Protein AF-A0A1J3F2P3-F1 (afdb_monomer_lite)

Structure (mmCIF, N/CA/C/O backbone):
data_AF-A0A1J3F2P3-F1
#
_entry.id   AF-A0A1J3F2P3-F1
#
loop_
_atom_site.group_PDB
_atom_site.id
_atom_site.type_symbol
_atom_site.label_atom_id
_atom_site.label_alt_id
_atom_site.label_comp_id
_atom_site.label_asym_id
_atom_site.label_entity_id
_atom_site.label_seq_id
_atom_site.pdbx_PDB_ins_code
_atom_site.Cartn_x
_atom_site.Cartn_y
_atom_site.Cartn_z
_atom_site.occupancy
_atom_site.B_iso_or_equiv
_atom_site.auth_seq_id
_atom_site.auth_comp_id
_atom_site.auth_asym_id
_atom_site.auth_atom_id
_atom_site.pdbx_PDB_model_num
ATOM 1 N N . MET A 1 1 ? 66.398 -2.771 -31.549 1.00 43.00 1 MET A N 1
ATOM 2 C CA . MET A 1 1 ? 65.192 -3.387 -30.945 1.00 43.00 1 MET A CA 1
ATOM 3 C C . MET A 1 1 ? 64.153 -2.299 -30.704 1.00 43.00 1 MET A C 1
ATOM 5 O O . MET A 1 1 ? 64.310 -1.521 -29.775 1.00 43.00 1 MET A O 1
ATOM 9 N N . ALA A 1 2 ? 63.151 -2.163 -31.577 1.00 48.09 2 ALA A N 1
ATOM 10 C CA . ALA A 1 2 ? 62.199 -1.054 -31.524 1.00 48.09 2 ALA A CA 1
ATOM 11 C C . ALA A 1 2 ? 60.743 -1.543 -31.413 1.00 48.09 2 ALA A C 1
ATOM 13 O O . ALA A 1 2 ? 60.178 -2.075 -32.359 1.00 48.09 2 ALA A O 1
ATOM 14 N N . ARG A 1 3 ? 60.152 -1.230 -30.249 1.00 48.44 3 ARG A N 1
ATOM 15 C CA . ARG A 1 3 ? 58.766 -0.771 -30.025 1.00 48.44 3 ARG A CA 1
ATOM 16 C C . ARG A 1 3 ? 57.618 -1.789 -30.153 1.00 48.44 3 ARG A C 1
ATOM 18 O O . ARG A 1 3 ? 56.742 -1.637 -30.996 1.00 48.44 3 ARG A O 1
ATOM 25 N N . SER A 1 4 ? 57.456 -2.639 -29.136 1.00 49.91 4 SER A N 1
ATOM 26 C CA . SER A 1 4 ? 56.126 -3.150 -28.744 1.00 49.91 4 SER A CA 1
ATOM 27 C C . SER A 1 4 ? 55.453 -2.187 -27.751 1.00 49.91 4 SER A C 1
ATOM 29 O O . SER A 1 4 ? 55.371 -2.436 -26.556 1.00 49.91 4 SER A O 1
ATOM 31 N N . SER A 1 5 ? 55.047 -1.000 -28.215 1.00 56.53 5 SER A N 1
ATOM 32 C CA . SER A 1 5 ? 54.331 -0.010 -27.371 1.00 56.53 5 SER A CA 1
ATOM 33 C C . SER A 1 5 ? 53.090 0.591 -28.042 1.00 56.53 5 SER A C 1
ATOM 35 O O . SER A 1 5 ? 52.469 1.516 -27.513 1.00 56.53 5 SER A O 1
ATOM 37 N N . SER A 1 6 ? 52.745 0.079 -29.225 1.00 54.44 6 SER A N 1
ATOM 38 C CA . SER A 1 6 ? 51.594 0.509 -30.027 1.00 54.44 6 SER A CA 1
ATOM 39 C C . SER A 1 6 ? 50.293 -0.126 -29.516 1.00 54.44 6 SER A C 1
ATOM 41 O O . SER A 1 6 ? 49.322 0.571 -29.221 1.00 54.44 6 SER A O 1
ATOM 43 N N . TRP A 1 7 ? 50.309 -1.440 -29.273 1.00 51.84 7 TRP A N 1
ATOM 44 C CA . TRP A 1 7 ? 49.128 -2.221 -28.890 1.00 51.84 7 TRP A CA 1
ATOM 45 C C . TRP A 1 7 ? 48.529 -1.823 -27.531 1.00 51.84 7 TRP A C 1
ATOM 47 O O . TRP A 1 7 ? 47.309 -1.735 -27.389 1.00 51.84 7 TRP A O 1
ATOM 57 N N . HIS A 1 8 ? 49.363 -1.491 -26.539 1.00 53.31 8 HIS A N 1
ATOM 58 C CA . HIS A 1 8 ? 48.884 -1.031 -25.228 1.00 53.31 8 HIS A CA 1
ATOM 59 C C . HIS A 1 8 ? 48.274 0.378 -25.260 1.00 53.31 8 HIS A C 1
ATOM 61 O O . HIS A 1 8 ? 47.346 0.663 -24.505 1.00 53.31 8 HIS A O 1
ATOM 67 N N . ARG A 1 9 ? 48.740 1.260 -26.154 1.00 53.22 9 ARG A N 1
ATOM 68 C CA . ARG A 1 9 ? 48.133 2.589 -26.338 1.00 53.22 9 ARG A CA 1
ATOM 69 C C . ARG A 1 9 ? 46.783 2.499 -27.044 1.00 53.22 9 ARG A C 1
ATOM 71 O O . ARG A 1 9 ? 45.843 3.174 -26.630 1.00 53.22 9 ARG A O 1
ATOM 78 N N . MET A 1 10 ? 46.667 1.611 -28.032 1.00 54.59 10 MET A N 1
ATOM 79 C CA . MET A 1 10 ? 45.415 1.362 -28.748 1.00 54.59 10 MET A CA 1
ATOM 80 C C . MET A 1 10 ? 44.322 0.803 -27.820 1.00 54.59 10 MET A C 1
ATOM 82 O O . MET A 1 10 ? 43.180 1.247 -27.883 1.00 54.59 10 MET A O 1
ATOM 86 N N . SER A 1 11 ? 44.656 -0.110 -26.897 1.00 60.22 11 SER A N 1
ATOM 87 C CA . SER A 1 11 ? 43.662 -0.699 -25.979 1.00 60.22 11 SER A CA 1
ATOM 88 C C . SER A 1 11 ? 43.108 0.302 -24.955 1.00 60.22 11 SER A C 1
ATOM 90 O O . SER A 1 11 ? 41.923 0.251 -24.616 1.00 60.22 11 SER A O 1
ATOM 92 N N . ASN A 1 12 ? 43.932 1.251 -24.503 1.00 59.75 12 ASN A N 1
ATOM 93 C CA . ASN A 1 12 ? 43.512 2.321 -23.598 1.00 59.75 12 ASN A CA 1
ATOM 94 C C . ASN A 1 12 ? 42.681 3.392 -24.319 1.00 59.75 12 ASN A C 1
ATOM 96 O O . ASN A 1 12 ? 41.721 3.906 -23.744 1.00 59.75 12 ASN A O 1
ATOM 100 N N . PHE A 1 13 ? 43.002 3.691 -25.583 1.00 61.09 13 PHE A N 1
ATOM 101 C CA . PHE A 1 13 ? 42.189 4.564 -26.433 1.00 61.09 13 PHE A CA 1
ATOM 102 C C . PHE A 1 13 ? 40.813 3.932 -26.689 1.00 61.09 13 PHE A C 1
ATOM 104 O O . PHE A 1 13 ? 39.781 4.548 -26.436 1.00 61.09 13 PHE A O 1
ATOM 111 N N . MET A 1 14 ? 40.780 2.646 -27.045 1.00 59.19 14 MET A N 1
ATOM 112 C CA . MET A 1 14 ? 39.528 1.913 -27.230 1.00 59.19 14 MET A CA 1
ATOM 113 C C . MET A 1 14 ? 38.712 1.830 -25.934 1.00 59.19 14 MET A C 1
ATOM 115 O O . MET A 1 14 ? 37.503 1.963 -26.003 1.00 59.19 14 MET A O 1
ATOM 119 N N . ARG A 1 15 ? 39.309 1.699 -24.740 1.00 61.69 15 ARG A N 1
ATOM 120 C CA . ARG A 1 15 ? 38.542 1.760 -23.475 1.00 61.69 15 ARG A CA 1
ATOM 121 C C . ARG A 1 15 ? 37.978 3.146 -23.159 1.00 61.69 15 ARG A C 1
ATOM 123 O O . ARG A 1 15 ? 36.866 3.221 -22.651 1.00 61.69 15 ARG A O 1
ATOM 130 N N . LYS A 1 16 ? 38.713 4.226 -23.452 1.00 64.19 16 LYS A N 1
ATOM 131 C CA . LYS A 1 16 ? 38.246 5.604 -23.209 1.00 64.19 16 LYS A CA 1
ATOM 132 C C . LYS A 1 16 ? 37.157 6.054 -24.184 1.00 64.19 16 LYS A C 1
ATOM 134 O O . LYS A 1 16 ? 36.285 6.819 -23.789 1.00 64.19 16 LYS A O 1
ATOM 139 N N . TYR A 1 17 ? 37.203 5.592 -25.435 1.00 60.41 17 TYR A N 1
ATOM 140 C CA . TYR A 1 17 ? 36.301 6.050 -26.500 1.00 60.41 17 TYR A CA 1
ATOM 141 C C . TYR A 1 17 ? 35.280 5.001 -26.954 1.00 60.41 17 TYR A C 1
ATOM 143 O O . TYR A 1 17 ? 34.387 5.318 -27.743 1.00 60.41 17 TYR A O 1
ATOM 151 N N . ARG A 1 18 ? 35.337 3.768 -26.433 1.00 60.31 18 ARG A N 1
ATOM 152 C CA . ARG A 1 18 ? 34.239 2.808 -26.566 1.00 60.31 18 ARG A CA 1
ATOM 153 C C . ARG A 1 18 ? 33.094 3.310 -25.704 1.00 60.31 18 ARG A C 1
ATOM 155 O O . ARG A 1 18 ? 32.993 2.990 -24.523 1.00 60.31 18 ARG A O 1
ATOM 162 N N . LYS A 1 19 ? 32.193 4.059 -26.339 1.00 61.03 19 LYS A N 1
ATOM 163 C CA . LYS A 1 19 ? 30.789 4.082 -25.943 1.00 61.03 19 LYS A CA 1
ATOM 164 C C . LYS A 1 19 ? 30.354 2.624 -25.990 1.00 61.03 19 LYS A C 1
ATOM 166 O O . LYS A 1 19 ? 30.091 2.093 -27.065 1.00 61.03 19 LYS A O 1
ATOM 171 N N . ILE A 1 20 ? 30.420 1.930 -24.853 1.00 59.72 20 ILE A N 1
ATOM 172 C CA . ILE A 1 20 ? 29.757 0.638 -24.713 1.00 59.72 20 ILE A CA 1
ATOM 173 C C . ILE A 1 20 ? 28.335 0.952 -25.168 1.00 59.72 20 ILE A C 1
ATOM 175 O O . ILE A 1 20 ? 27.757 1.874 -24.584 1.00 59.72 20 ILE A O 1
ATOM 179 N N . PRO A 1 21 ? 27.819 0.337 -26.251 1.00 57.38 21 PRO A N 1
ATOM 180 C CA . PRO A 1 21 ? 26.436 0.559 -26.627 1.00 57.38 21 PRO A CA 1
ATOM 181 C C . PRO A 1 21 ? 25.663 0.255 -25.358 1.00 57.38 21 PRO A C 1
ATOM 183 O O . PRO A 1 21 ? 25.762 -0.860 -24.841 1.00 57.38 21 PRO A O 1
ATOM 186 N N . HIS A 1 22 ? 25.066 1.293 -24.767 1.00 55.78 22 HIS A N 1
ATOM 187 C CA . HIS A 1 22 ? 24.327 1.142 -23.532 1.00 55.78 22 HIS A CA 1
ATOM 188 C C . HIS A 1 22 ? 23.201 0.223 -23.948 1.00 55.78 22 HIS A C 1
ATOM 190 O O . HIS A 1 22 ? 22.320 0.628 -24.704 1.00 55.78 22 HIS A O 1
ATOM 196 N N . SER A 1 23 ? 23.363 -1.058 -23.626 1.00 54.56 23 SER A N 1
ATOM 197 C CA . SER A 1 23 ? 22.467 -2.077 -24.113 1.00 54.56 23 SER A CA 1
ATOM 198 C C . SER A 1 23 ? 21.091 -1.626 -23.666 1.00 54.56 23 SER A C 1
ATOM 200 O O . SER A 1 23 ? 20.874 -1.408 -22.473 1.00 54.56 23 SER A O 1
ATOM 202 N N . SER A 1 24 ? 20.175 -1.444 -24.614 1.00 54.88 24 SER A N 1
ATOM 203 C CA . SER A 1 24 ? 18.766 -1.171 -24.332 1.00 54.88 24 SER A CA 1
ATOM 204 C C . SER A 1 24 ? 18.095 -2.362 -23.639 1.00 54.88 24 SER A C 1
ATOM 206 O O . SER A 1 24 ? 16.879 -2.385 -23.464 1.00 54.88 24 SER A O 1
ATOM 208 N N . PHE A 1 25 ? 18.878 -3.360 -23.218 1.00 55.94 25 PHE A N 1
ATOM 209 C CA . PHE A 1 25 ? 18.464 -4.334 -22.239 1.00 55.94 25 PHE A CA 1
ATOM 210 C C . PHE A 1 25 ? 17.939 -3.617 -21.008 1.00 55.94 25 PHE A C 1
ATOM 212 O O . PHE A 1 25 ? 18.613 -2.792 -20.390 1.00 55.94 25 PHE A O 1
ATOM 219 N N . LYS A 1 26 ? 16.708 -3.980 -20.664 1.00 60.62 26 LYS A N 1
ATOM 220 C CA . LYS A 1 26 ? 16.077 -3.734 -19.378 1.00 60.62 26 LYS A CA 1
ATOM 221 C C . LYS A 1 26 ? 17.033 -4.207 -18.282 1.00 60.62 26 LYS A C 1
ATOM 223 O O . LYS A 1 26 ? 17.060 -5.375 -17.910 1.00 60.62 26 LYS A O 1
ATOM 228 N N . THR A 1 27 ? 17.910 -3.321 -17.828 1.00 73.38 27 THR A N 1
ATOM 229 C CA . THR A 1 27 ? 18.747 -3.609 -16.676 1.00 73.38 27 THR A CA 1
ATOM 230 C C . THR A 1 27 ? 17.818 -3.634 -15.470 1.00 73.38 27 THR A C 1
ATOM 232 O O . THR A 1 27 ? 16.916 -2.800 -15.361 1.00 73.38 27 THR A O 1
ATOM 235 N N . LYS A 1 28 ? 18.041 -4.564 -14.535 1.00 78.12 28 LYS A N 1
ATOM 236 C CA . LYS A 1 28 ? 17.284 -4.617 -13.270 1.00 78.12 28 LYS A CA 1
ATOM 237 C C . LYS A 1 28 ? 17.255 -3.254 -12.560 1.00 78.12 28 LYS A C 1
ATOM 239 O O . LYS A 1 28 ? 16.295 -2.922 -11.874 1.00 78.12 28 LYS A O 1
ATOM 244 N N . TRP A 1 29 ? 18.289 -2.435 -12.770 1.00 78.25 29 TRP A N 1
ATOM 245 C CA . TRP A 1 29 ? 18.359 -1.063 -12.279 1.00 78.25 29 TRP A CA 1
ATOM 246 C C . TRP A 1 29 ? 17.273 -0.157 -12.880 1.00 78.25 29 TRP A C 1
ATOM 248 O O . TRP A 1 29 ? 16.546 0.481 -12.121 1.00 78.25 29 TRP A O 1
ATOM 258 N N . ASN A 1 30 ? 17.092 -0.160 -14.207 1.00 82.69 30 ASN A N 1
ATOM 259 C CA . ASN A 1 30 ? 16.038 0.611 -14.877 1.00 82.69 30 ASN A CA 1
ATOM 260 C C . ASN A 1 30 ? 14.640 0.211 -14.385 1.00 82.69 30 ASN A C 1
ATOM 262 O O . ASN A 1 30 ? 13.794 1.071 -14.160 1.00 82.69 30 ASN A O 1
ATOM 266 N N . GLU A 1 31 ? 14.395 -1.085 -14.188 1.00 83.31 31 GLU A N 1
ATOM 267 C CA . GLU A 1 31 ? 13.129 -1.578 -13.634 1.00 83.31 31 GLU A CA 1
ATOM 268 C C . GLU A 1 31 ? 12.944 -1.118 -12.186 1.00 83.31 31 GLU A C 1
ATOM 270 O O . GLU A 1 31 ? 11.898 -0.568 -11.850 1.00 83.31 31 GLU A O 1
ATOM 275 N N . SER A 1 32 ? 13.970 -1.250 -11.341 1.00 86.62 32 SER A N 1
ATOM 276 C CA . SER A 1 32 ? 13.918 -0.785 -9.950 1.00 86.62 32 SER A CA 1
ATOM 277 C C . SER A 1 32 ? 13.648 0.720 -9.841 1.00 86.62 32 SER A C 1
ATOM 279 O O . SER A 1 32 ? 12.901 1.152 -8.965 1.00 86.62 32 SER A O 1
ATOM 281 N N . LEU A 1 33 ? 14.202 1.522 -10.756 1.00 87.56 33 LEU A N 1
ATOM 282 C CA . LEU A 1 33 ? 13.965 2.960 -10.800 1.00 87.56 33 LEU A CA 1
ATOM 283 C C . LEU A 1 33 ? 12.543 3.297 -11.219 1.00 87.56 33 LEU A C 1
ATOM 285 O O . LEU A 1 33 ? 11.919 4.126 -10.570 1.00 87.56 33 LEU A O 1
ATOM 289 N N . LYS A 1 34 ? 12.007 2.643 -12.255 1.00 88.56 34 LYS A N 1
ATOM 290 C CA . LYS A 1 34 ? 10.609 2.839 -12.669 1.00 88.56 34 LYS A CA 1
ATOM 291 C C . LYS A 1 34 ? 9.644 2.603 -11.511 1.00 88.56 34 LYS A C 1
ATOM 293 O O . LYS A 1 34 ? 8.756 3.417 -11.290 1.00 88.56 34 LYS A O 1
ATOM 298 N N . HIS A 1 35 ? 9.859 1.537 -10.738 1.00 89.56 35 HIS A N 1
ATOM 299 C CA . HIS A 1 35 ? 9.051 1.255 -9.551 1.00 89.56 35 HIS A CA 1
ATOM 300 C C . HIS A 1 35 ? 9.223 2.318 -8.457 1.00 89.56 35 HIS A C 1
ATOM 302 O O . HIS A 1 35 ? 8.238 2.700 -7.833 1.00 89.56 35 HIS A O 1
ATOM 308 N N . LYS A 1 36 ? 10.443 2.828 -8.233 1.00 90.94 36 LYS A N 1
ATOM 309 C CA . LYS A 1 36 ? 10.682 3.919 -7.272 1.00 90.94 36 LYS A CA 1
ATOM 310 C C . LYS A 1 36 ? 9.966 5.207 -7.676 1.00 90.94 36 LYS A C 1
ATOM 312 O O . LYS A 1 36 ? 9.248 5.758 -6.851 1.00 90.94 36 LYS A O 1
ATOM 317 N N . TYR A 1 37 ? 10.090 5.626 -8.934 1.00 91.88 37 TYR A N 1
ATOM 318 C CA . TYR A 1 37 ? 9.401 6.814 -9.441 1.00 91.88 37 TYR A CA 1
ATOM 319 C C . TYR A 1 37 ? 7.878 6.664 -9.375 1.00 91.88 37 TYR A C 1
ATOM 321 O O . TYR A 1 37 ? 7.209 7.556 -8.866 1.00 91.88 37 TYR A O 1
ATOM 329 N N . ALA A 1 38 ? 7.334 5.505 -9.763 1.00 93.38 38 ALA A N 1
ATOM 330 C CA . ALA A 1 38 ? 5.901 5.233 -9.637 1.00 93.38 38 ALA A CA 1
ATOM 331 C C . ALA A 1 38 ? 5.405 5.293 -8.184 1.00 93.38 38 ALA A C 1
ATOM 333 O O . ALA A 1 38 ? 4.307 5.783 -7.920 1.00 93.38 38 ALA A O 1
ATOM 334 N N . MET A 1 39 ? 6.216 4.818 -7.234 1.00 92.31 39 MET A N 1
ATOM 335 C CA . MET A 1 39 ? 5.912 4.905 -5.806 1.00 92.31 39 MET A CA 1
ATOM 336 C C . MET A 1 39 ? 5.989 6.333 -5.263 1.00 92.31 39 MET A C 1
ATOM 338 O O . MET A 1 39 ? 5.199 6.686 -4.390 1.00 92.31 39 MET A O 1
ATOM 342 N N . GLU A 1 40 ? 6.937 7.144 -5.729 1.00 91.75 40 GLU A N 1
ATOM 343 C CA . GLU A 1 40 ? 7.022 8.558 -5.351 1.00 91.75 40 GLU A CA 1
ATOM 344 C C . GLU A 1 40 ? 5.819 9.342 -5.878 1.00 91.75 40 GLU A C 1
ATOM 346 O O . GLU A 1 40 ? 5.174 10.032 -5.093 1.00 91.75 40 GLU A O 1
ATOM 351 N N . GLU A 1 41 ? 5.440 9.135 -7.140 1.00 91.00 41 GLU A N 1
ATOM 352 C CA . GLU A 1 41 ? 4.253 9.750 -7.747 1.00 91.00 41 GLU A CA 1
ATOM 353 C C . GLU A 1 41 ? 2.954 9.325 -7.042 1.00 91.00 41 GLU A C 1
ATOM 355 O O . GLU A 1 41 ? 2.043 10.117 -6.814 1.00 91.00 41 GLU A O 1
ATOM 360 N N . LEU A 1 42 ? 2.870 8.058 -6.625 1.00 91.44 42 LEU A N 1
ATOM 361 C CA . LEU A 1 42 ? 1.747 7.572 -5.829 1.00 91.44 42 LEU A CA 1
ATOM 362 C C . LEU A 1 42 ? 1.665 8.300 -4.480 1.00 91.44 42 LEU A C 1
ATOM 364 O O . LEU A 1 42 ? 0.580 8.675 -4.040 1.00 91.44 42 LEU A O 1
ATOM 368 N N . ARG A 1 43 ? 2.804 8.498 -3.806 1.00 90.62 43 ARG A N 1
ATOM 369 C CA . ARG A 1 43 ? 2.852 9.183 -2.506 1.00 90.62 43 ARG A CA 1
ATOM 370 C C . ARG A 1 43 ? 2.439 10.641 -2.629 1.00 90.62 43 ARG A C 1
ATOM 372 O O . ARG A 1 43 ? 1.635 11.091 -1.819 1.00 90.62 43 ARG A O 1
ATOM 379 N N . THR A 1 44 ? 2.967 11.361 -3.616 1.00 89.19 44 THR A N 1
ATOM 380 C C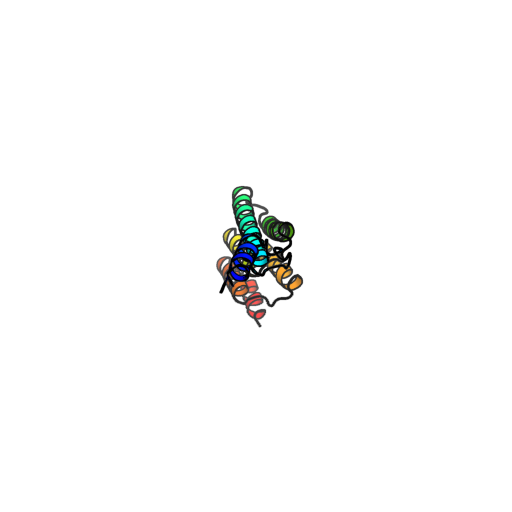A . THR A 1 44 ? 2.603 12.763 -3.854 1.00 89.19 44 THR A CA 1
ATOM 381 C C . THR A 1 44 ? 1.123 12.875 -4.204 1.00 89.19 44 THR A C 1
ATOM 383 O O . THR A 1 44 ? 0.415 13.660 -3.577 1.00 89.19 44 THR A O 1
ATOM 386 N N . GLY A 1 45 ? 0.625 12.026 -5.108 1.00 86.50 45 GLY A N 1
ATOM 387 C CA . GLY A 1 45 ? -0.783 11.999 -5.498 1.00 86.50 45 GLY A CA 1
ATOM 388 C C . GLY A 1 45 ? -1.734 11.714 -4.333 1.00 86.50 45 GLY A C 1
ATOM 389 O O . GLY A 1 45 ? -2.782 12.348 -4.232 1.00 86.50 45 GLY A O 1
ATOM 390 N N . LEU A 1 46 ? -1.367 10.813 -3.416 1.00 84.44 46 LEU A N 1
ATOM 391 C CA . LEU A 1 46 ? -2.181 10.518 -2.231 1.00 84.44 46 LEU A CA 1
ATOM 392 C C . LEU A 1 46 ? -2.145 11.628 -1.180 1.00 84.44 46 LEU A C 1
ATOM 394 O O . LEU A 1 46 ? -3.187 11.932 -0.615 1.00 84.44 46 LEU A O 1
ATOM 398 N N . VAL A 1 47 ? -0.992 12.259 -0.940 1.00 82.50 47 VAL A N 1
ATOM 399 C CA . VAL A 1 47 ? -0.898 13.417 -0.028 1.00 82.50 47 VAL A CA 1
ATOM 400 C C . VAL A 1 47 ? -1.749 14.582 -0.540 1.00 82.50 47 VAL A C 1
ATOM 402 O O . VAL A 1 47 ? -2.445 15.242 0.232 1.00 82.50 47 VAL A O 1
ATOM 405 N N . VAL A 1 48 ? -1.730 14.814 -1.853 1.00 79.56 48 VAL A N 1
ATOM 406 C CA . V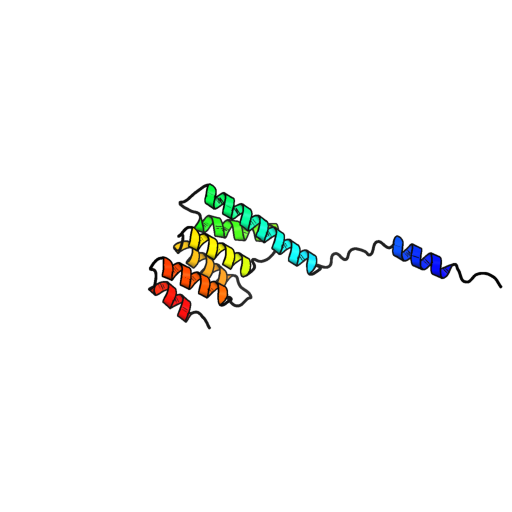AL A 1 48 ? -2.554 15.840 -2.500 1.00 79.56 48 VAL A CA 1
ATOM 407 C C . VAL A 1 48 ? -4.043 15.492 -2.400 1.00 79.56 48 VAL A C 1
ATOM 409 O O . VAL A 1 48 ? -4.840 16.357 -2.047 1.00 79.56 48 VAL A O 1
ATOM 412 N N . ALA A 1 49 ? -4.427 14.235 -2.644 1.00 72.00 49 ALA A N 1
ATOM 413 C CA . ALA A 1 49 ? -5.817 13.788 -2.518 1.00 72.00 49 ALA A CA 1
ATOM 414 C C . ALA A 1 49 ? -6.352 13.913 -1.079 1.00 72.00 49 ALA A C 1
ATOM 416 O O . ALA A 1 49 ? -7.468 14.391 -0.876 1.00 72.00 49 ALA A O 1
ATOM 417 N N . ASP A 1 50 ? -5.531 13.565 -0.085 1.00 69.31 50 ASP A N 1
ATOM 418 C CA . ASP A 1 50 ? -5.868 13.699 1.338 1.00 69.31 50 ASP A CA 1
ATOM 419 C C . ASP A 1 50 ? -6.122 15.165 1.729 1.00 69.31 50 ASP A C 1
ATOM 421 O O . ASP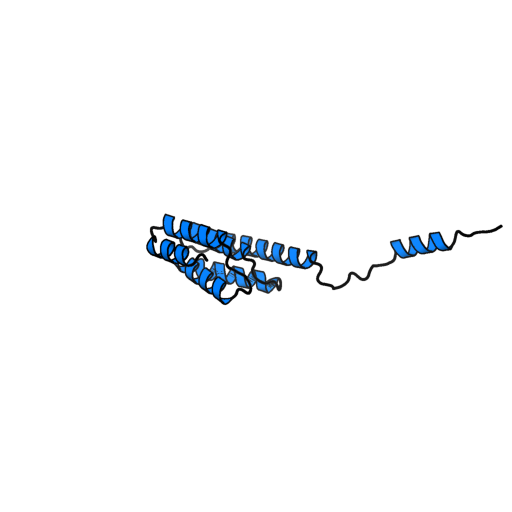 A 1 50 ? -7.004 15.469 2.527 1.00 69.31 50 ASP A O 1
ATOM 425 N N . SER A 1 51 ? -5.405 16.094 1.090 1.00 68.88 51 SER A N 1
ATOM 426 C CA . SER A 1 51 ? -5.537 17.534 1.334 1.00 68.88 51 SER A CA 1
ATOM 427 C C . SER A 1 51 ? -6.775 18.167 0.682 1.00 68.88 51 SER A C 1
ATOM 429 O O . SER A 1 51 ? -7.214 19.226 1.124 1.00 68.88 51 SER A O 1
ATOM 431 N N . ILE A 1 52 ? -7.313 17.575 -0.393 1.00 62.88 52 ILE A N 1
ATOM 432 C CA . ILE A 1 52 ? -8.284 18.241 -1.283 1.00 62.88 52 ILE A CA 1
ATOM 433 C C . ILE A 1 52 ? -9.728 17.741 -1.099 1.00 62.88 52 ILE A C 1
ATOM 435 O O . ILE A 1 52 ? -10.656 18.497 -1.383 1.00 62.88 52 ILE A O 1
ATOM 439 N N . SER A 1 53 ? -9.978 16.523 -0.600 1.00 56.25 53 SER A N 1
ATOM 440 C CA . SER A 1 53 ? -11.365 16.034 -0.467 1.00 56.25 53 SER A CA 1
ATOM 441 C C . SER A 1 53 ? -11.532 14.871 0.513 1.00 56.25 53 SER A C 1
ATOM 443 O O . SER A 1 53 ? -10.947 13.816 0.318 1.00 56.25 53 SER A O 1
ATOM 445 N N . SER A 1 54 ? -12.402 15.022 1.517 1.00 56.00 54 SER A N 1
ATOM 446 C CA . SER A 1 54 ? -12.668 13.994 2.545 1.00 56.00 54 SER A CA 1
ATOM 447 C C . SER A 1 54 ? -13.647 12.891 2.090 1.00 56.00 54 SER A C 1
ATOM 449 O O . SER A 1 54 ? -13.592 11.765 2.577 1.00 56.00 54 SER A O 1
ATOM 451 N N . GLU A 1 55 ? -14.519 13.158 1.110 1.00 53.16 55 GLU A N 1
ATOM 452 C CA . GLU A 1 55 ? -15.705 12.308 0.891 1.00 53.16 55 GLU A CA 1
ATOM 453 C C . GLU A 1 55 ? -15.556 11.182 -0.155 1.00 53.16 55 GLU A C 1
ATOM 455 O O . GLU A 1 55 ? -16.434 10.335 -0.240 1.00 53.16 55 GLU A O 1
ATOM 460 N N . ASN A 1 56 ? -14.464 11.102 -0.934 1.00 61.28 56 ASN A N 1
ATOM 461 C CA . ASN A 1 56 ? -14.318 10.085 -2.002 1.00 61.28 56 ASN A CA 1
ATOM 462 C C . ASN A 1 56 ? -12.870 9.589 -2.248 1.00 61.28 56 ASN A C 1
ATOM 464 O O . ASN A 1 56 ? -12.524 9.182 -3.367 1.00 61.28 56 ASN A O 1
ATOM 468 N N . ASN A 1 57 ? -12.000 9.600 -1.227 1.00 67.44 57 ASN A N 1
ATOM 469 C CA . ASN A 1 57 ? -10.579 9.248 -1.418 1.00 67.44 57 ASN A CA 1
ATOM 470 C C . ASN A 1 57 ? -10.332 7.775 -1.774 1.00 67.44 57 ASN A C 1
ATOM 472 O O . ASN A 1 57 ? -9.313 7.477 -2.385 1.00 67.44 57 ASN A O 1
ATOM 476 N N . GLY A 1 58 ? -11.266 6.866 -1.502 1.00 69.44 58 GLY A N 1
ATOM 477 C CA . GLY A 1 58 ? -11.119 5.433 -1.750 1.00 69.44 58 GLY A CA 1
ATOM 478 C C . GLY A 1 58 ? -10.873 5.082 -3.207 1.00 69.44 58 GLY A C 1
ATOM 479 O O . GLY A 1 58 ? -9.843 4.518 -3.588 1.00 69.44 58 GLY A O 1
ATOM 480 N N . GLY A 1 59 ? -11.825 5.488 -4.048 1.00 76.06 59 GLY A N 1
ATOM 481 C CA . GLY A 1 59 ? -11.709 5.349 -5.493 1.00 76.06 59 GLY A CA 1
ATOM 482 C C . GLY A 1 59 ? -10.585 6.213 -6.062 1.00 76.06 59 GLY A C 1
ATOM 483 O O . GLY A 1 59 ? -9.941 5.812 -7.028 1.00 76.06 59 GLY A O 1
ATOM 484 N N . ALA A 1 60 ? -10.309 7.377 -5.462 1.00 81.88 60 ALA A N 1
ATOM 485 C CA . ALA A 1 60 ? -9.199 8.225 -5.886 1.00 81.88 60 ALA A CA 1
ATOM 486 C C . ALA A 1 60 ? -7.848 7.536 -5.653 1.00 81.88 60 ALA A C 1
ATOM 488 O O . ALA A 1 60 ? -7.036 7.496 -6.567 1.00 81.88 60 ALA A O 1
ATOM 489 N N . ALA A 1 61 ? -7.645 6.909 -4.496 1.00 84.44 61 ALA A N 1
ATOM 490 C CA . ALA A 1 61 ? -6.404 6.243 -4.137 1.00 84.44 61 ALA A CA 1
ATOM 491 C C . ALA A 1 61 ? -6.089 5.066 -5.064 1.00 84.44 61 ALA A C 1
ATOM 493 O O . ALA A 1 61 ? -4.960 4.927 -5.535 1.00 84.44 61 ALA A O 1
ATOM 494 N N . MET A 1 62 ? -7.105 4.263 -5.389 1.00 85.88 62 MET A N 1
ATOM 495 C CA . MET A 1 62 ? -6.970 3.186 -6.367 1.00 85.88 62 MET A CA 1
ATOM 496 C C . MET A 1 62 ? -6.667 3.728 -7.771 1.00 85.88 62 MET A C 1
ATOM 498 O O . MET A 1 62 ? -5.754 3.239 -8.436 1.00 85.88 62 MET A O 1
ATOM 502 N N . ARG A 1 63 ? -7.386 4.766 -8.224 1.00 87.44 63 ARG A N 1
ATOM 503 C CA . ARG A 1 63 ? -7.125 5.400 -9.528 1.00 87.44 63 ARG A CA 1
ATOM 504 C C . ARG A 1 63 ? -5.702 5.942 -9.611 1.00 87.44 63 ARG A C 1
ATOM 506 O O . ARG A 1 63 ? -5.037 5.672 -10.605 1.00 87.44 63 ARG A O 1
ATOM 513 N N . THR A 1 64 ? -5.236 6.627 -8.568 1.00 89.62 64 THR A N 1
ATOM 514 C CA . THR A 1 64 ? -3.876 7.171 -8.472 1.00 89.62 64 THR A CA 1
ATOM 515 C C . THR A 1 64 ? -2.827 6.064 -8.513 1.00 89.62 64 THR A C 1
ATOM 517 O O . THR A 1 64 ? -1.834 6.203 -9.225 1.00 89.62 64 THR A O 1
ATOM 520 N N . LEU A 1 65 ? -3.058 4.940 -7.820 1.00 89.69 65 LEU A N 1
ATOM 521 C CA . LEU A 1 65 ? -2.176 3.772 -7.899 1.00 89.69 65 LEU A CA 1
ATOM 522 C C . LEU A 1 65 ? -2.105 3.229 -9.326 1.00 89.69 65 LEU A C 1
ATOM 524 O O . LEU A 1 65 ? -1.021 3.029 -9.865 1.00 89.69 65 LEU A O 1
ATOM 528 N N . VAL A 1 66 ? -3.249 3.008 -9.971 1.00 89.75 66 VAL A N 1
ATOM 529 C CA . VAL A 1 66 ? -3.264 2.457 -11.330 1.00 89.75 66 VAL A CA 1
ATOM 530 C C . VAL A 1 66 ? -2.638 3.437 -12.325 1.00 89.75 66 VAL A C 1
ATOM 532 O O . VAL A 1 66 ? -1.883 3.015 -13.201 1.00 89.75 66 VAL A O 1
ATOM 535 N N . SER A 1 67 ? -2.904 4.739 -12.200 1.00 91.25 67 SER A N 1
ATOM 536 C CA . SER A 1 67 ? -2.358 5.748 -13.108 1.00 91.25 67 SER A CA 1
ATOM 537 C C . SER A 1 67 ? -0.851 5.923 -12.952 1.00 91.25 67 SER A C 1
ATOM 539 O O . SER A 1 67 ? -0.164 5.997 -13.969 1.00 91.25 67 SER A O 1
ATOM 541 N N . SER A 1 68 ? -0.319 5.947 -11.723 1.00 91.06 68 SER A N 1
ATOM 542 C CA . SER A 1 68 ? 1.119 6.145 -11.501 1.00 91.06 68 SER A CA 1
ATOM 543 C C . SER A 1 68 ? 1.930 4.972 -12.052 1.00 91.06 68 SER A C 1
ATOM 545 O O . SER A 1 68 ? 2.891 5.164 -12.794 1.00 91.06 68 SER A O 1
ATOM 547 N N . PHE A 1 69 ? 1.498 3.738 -11.796 1.00 90.00 69 PHE A N 1
ATOM 548 C CA . PHE A 1 69 ? 2.186 2.550 -12.299 1.00 90.00 69 PHE A CA 1
ATOM 549 C C . PHE A 1 69 ? 2.054 2.394 -13.822 1.00 90.00 69 PHE A C 1
ATOM 551 O O . PHE A 1 69 ? 3.037 2.081 -14.502 1.00 90.00 69 PHE A O 1
ATOM 558 N N . ARG A 1 70 ? 0.887 2.725 -14.398 1.00 91.06 70 ARG A N 1
ATOM 559 C CA . ARG A 1 70 ? 0.718 2.767 -15.862 1.00 91.06 70 ARG A CA 1
ATOM 560 C C . ARG A 1 70 ? 1.611 3.814 -16.523 1.00 91.06 70 ARG A C 1
ATOM 562 O O . ARG A 1 70 ? 2.225 3.505 -17.540 1.00 91.06 70 ARG A O 1
ATOM 569 N N . LEU A 1 71 ? 1.736 5.010 -15.943 1.00 90.88 71 LEU A N 1
ATOM 570 C CA . LEU A 1 71 ? 2.580 6.085 -16.477 1.00 90.88 71 LEU A CA 1
ATOM 571 C C . LEU A 1 71 ? 4.045 5.645 -16.620 1.00 90.88 71 LEU A C 1
ATOM 573 O O . LEU A 1 71 ? 4.703 5.939 -17.619 1.00 90.88 71 LEU A O 1
ATOM 577 N N . HIS A 1 72 ? 4.544 4.874 -15.654 1.00 87.56 72 HIS A N 1
ATOM 578 C CA . HIS A 1 72 ? 5.914 4.362 -15.665 1.00 87.56 72 HIS A CA 1
ATOM 579 C C . HIS A 1 72 ? 6.073 3.004 -16.367 1.00 87.56 72 HIS A C 1
ATOM 581 O O . HIS A 1 72 ? 7.188 2.470 -16.427 1.00 87.56 72 HIS A O 1
ATOM 587 N N . ASN A 1 73 ? 5.000 2.479 -16.974 1.00 86.75 73 ASN A N 1
ATOM 588 C CA . ASN A 1 73 ? 4.955 1.174 -17.636 1.00 86.75 73 ASN A CA 1
ATOM 589 C C . ASN A 1 73 ? 5.483 0.042 -16.732 1.00 86.75 73 ASN A C 1
ATOM 591 O O . ASN A 1 73 ? 6.298 -0.781 -17.168 1.00 86.75 73 ASN A O 1
ATOM 595 N N . CYS A 1 74 ? 5.073 0.039 -15.463 1.00 85.62 74 CYS A N 1
ATOM 596 C CA . CYS A 1 74 ? 5.385 -1.001 -14.486 1.00 85.62 74 CYS A CA 1
ATOM 597 C C . CYS A 1 74 ? 4.105 -1.579 -13.871 1.00 85.62 74 CYS A C 1
ATOM 599 O O . CYS A 1 74 ? 3.050 -0.947 -13.884 1.00 85.62 74 CYS A O 1
ATOM 601 N N . GLU A 1 75 ? 4.197 -2.805 -13.358 1.00 86.38 75 GLU A N 1
ATOM 602 C CA . GLU A 1 75 ? 3.094 -3.430 -12.627 1.00 86.38 75 GLU A CA 1
ATOM 603 C C . GLU A 1 75 ? 3.107 -2.948 -11.161 1.00 86.38 75 GLU A C 1
ATOM 605 O O . GLU A 1 75 ? 4.184 -2.714 -10.596 1.00 86.38 75 GLU A O 1
ATOM 610 N N . PRO A 1 76 ? 1.932 -2.765 -10.534 1.00 86.50 76 PRO A N 1
ATOM 611 C CA . PRO A 1 76 ? 1.840 -2.439 -9.118 1.00 86.50 76 PRO A CA 1
ATOM 612 C C . PRO A 1 76 ? 2.553 -3.476 -8.249 1.00 86.50 76 PRO A C 1
ATOM 614 O O . PRO A 1 76 ? 2.406 -4.679 -8.437 1.00 86.50 76 PRO A O 1
ATOM 617 N N . THR A 1 77 ? 3.328 -3.002 -7.276 1.00 87.62 77 THR A N 1
ATOM 618 C CA . THR A 1 77 ? 4.019 -3.887 -6.325 1.00 87.62 77 THR A CA 1
ATOM 619 C C . THR A 1 77 ? 3.142 -4.152 -5.103 1.00 87.62 77 THR A C 1
ATOM 621 O O . THR A 1 77 ? 2.374 -3.267 -4.714 1.00 87.62 77 THR A O 1
ATOM 624 N N . PRO A 1 78 ? 3.316 -5.286 -4.395 1.00 86.50 78 PRO A N 1
ATOM 625 C CA . PRO A 1 78 ? 2.600 -5.526 -3.139 1.00 86.50 78 PRO A CA 1
ATOM 626 C C . PRO A 1 78 ? 2.836 -4.401 -2.118 1.00 86.50 78 PRO A C 1
ATOM 628 O O . PRO A 1 78 ? 1.950 -4.020 -1.354 1.00 86.50 78 PRO A O 1
ATOM 631 N N . GLN A 1 79 ? 4.027 -3.794 -2.135 1.00 88.44 79 GLN A N 1
ATOM 632 C CA . GLN A 1 79 ? 4.350 -2.653 -1.282 1.00 88.44 79 GLN A CA 1
ATOM 633 C C . GLN A 1 79 ? 3.516 -1.401 -1.614 1.00 88.44 79 GLN A C 1
ATOM 635 O O . GLN A 1 79 ? 3.194 -0.636 -0.703 1.00 88.44 79 GLN A O 1
ATOM 640 N N . ALA A 1 80 ? 3.150 -1.196 -2.883 1.00 89.69 80 ALA A N 1
ATOM 641 C CA . ALA A 1 80 ? 2.272 -0.108 -3.307 1.00 89.69 80 ALA A CA 1
ATOM 642 C C . ALA A 1 80 ? 0.856 -0.289 -2.755 1.00 89.69 80 ALA A C 1
ATOM 644 O O . ALA A 1 80 ? 0.316 0.628 -2.137 1.00 89.69 80 ALA A O 1
ATOM 645 N N . TYR A 1 81 ? 0.296 -1.494 -2.887 1.00 89.12 81 TYR A N 1
ATOM 646 C CA . TYR A 1 81 ? -1.009 -1.831 -2.318 1.00 89.12 81 TYR A CA 1
ATOM 647 C C . TYR A 1 81 ? -1.023 -1.703 -0.801 1.00 89.12 81 TYR A C 1
ATOM 649 O O . TYR A 1 81 ? -1.918 -1.074 -0.239 1.00 89.12 81 TYR A O 1
ATOM 657 N N . ARG A 1 82 ? 0.022 -2.201 -0.131 1.00 90.06 82 ARG A N 1
ATOM 658 C CA . ARG A 1 82 ? 0.198 -2.027 1.312 1.00 90.06 82 ARG A CA 1
ATOM 659 C C . ARG A 1 82 ? 0.177 -0.554 1.720 1.00 90.06 82 ARG A C 1
ATOM 661 O O . ARG A 1 82 ? -0.416 -0.203 2.738 1.00 90.06 82 ARG A O 1
ATOM 668 N N . PHE A 1 83 ? 0.835 0.311 0.945 1.00 90.44 83 PHE A N 1
ATOM 669 C CA . PHE A 1 83 ? 0.843 1.747 1.209 1.00 90.44 83 PHE A CA 1
ATOM 670 C C . PHE A 1 83 ? -0.555 2.353 1.057 1.00 90.44 83 PHE A C 1
ATOM 672 O O . PHE A 1 83 ? -0.995 3.053 1.965 1.00 90.44 83 PHE A O 1
ATOM 679 N N . VAL A 1 84 ? -1.273 2.024 -0.023 1.00 89.94 84 VAL A N 1
ATOM 680 C CA . VAL A 1 84 ? -2.656 2.478 -0.246 1.00 89.94 84 VAL A CA 1
ATOM 681 C C . VAL A 1 84 ? -3.581 2.027 0.884 1.00 89.94 84 VAL A C 1
ATOM 683 O O . VAL A 1 84 ? -4.302 2.843 1.451 1.00 89.94 84 VAL A O 1
ATOM 686 N N . ILE A 1 85 ? -3.516 0.758 1.285 1.00 89.88 85 ILE A N 1
ATOM 687 C CA . ILE A 1 85 ? -4.315 0.224 2.396 1.00 89.88 85 ILE A CA 1
ATOM 688 C C . ILE A 1 85 ? -4.019 0.982 3.688 1.00 89.88 85 ILE A C 1
ATOM 690 O O . ILE A 1 85 ? -4.941 1.398 4.382 1.00 89.88 85 ILE A O 1
ATOM 694 N N . LYS A 1 86 ? -2.742 1.237 3.993 1.00 88.94 86 LYS A N 1
ATOM 695 C CA . LYS A 1 86 ? -2.359 2.033 5.165 1.00 88.94 86 LYS A CA 1
ATOM 696 C C . LYS A 1 86 ? -2.884 3.460 5.112 1.00 88.94 86 LYS A C 1
ATOM 698 O O . LYS A 1 86 ? -3.258 3.992 6.153 1.00 88.94 86 LYS A O 1
ATOM 703 N N . THR A 1 87 ? -2.890 4.092 3.941 1.00 88.00 87 THR A N 1
ATOM 704 C CA . THR A 1 87 ? -3.474 5.430 3.794 1.00 88.00 87 THR A CA 1
ATOM 705 C C . THR A 1 87 ? -4.987 5.397 3.982 1.00 88.00 87 THR A C 1
ATOM 707 O O . THR A 1 87 ? -5.501 6.201 4.746 1.00 88.00 87 THR A O 1
ATOM 710 N N . LEU A 1 88 ? -5.681 4.412 3.407 1.00 87.25 88 LEU A N 1
ATOM 711 C CA . LEU A 1 88 ? -7.133 4.257 3.543 1.00 87.25 88 LEU A CA 1
ATOM 712 C C . LEU A 1 88 ? -7.559 3.926 4.976 1.00 87.25 88 LEU A C 1
ATOM 714 O O . LEU A 1 88 ? -8.566 4.432 5.458 1.00 87.25 88 LEU A O 1
ATOM 718 N N . ALA A 1 89 ? -6.767 3.118 5.681 1.00 86.81 89 ALA A N 1
ATOM 719 C CA . ALA A 1 89 ? -6.980 2.825 7.092 1.00 86.81 89 ALA A CA 1
ATOM 720 C C . ALA A 1 89 ? -6.844 4.084 7.962 1.00 86.81 89 ALA A C 1
ATOM 722 O O . ALA A 1 89 ? -7.592 4.250 8.918 1.00 86.81 89 ALA A O 1
ATOM 723 N N . LYS A 1 90 ? -5.914 4.990 7.623 1.00 84.75 90 LYS A N 1
ATOM 724 C CA . LYS A 1 90 ? -5.745 6.272 8.327 1.00 84.75 90 LYS A CA 1
ATOM 725 C C . LYS A 1 90 ? -6.866 7.263 8.034 1.00 84.75 90 LYS A C 1
ATOM 727 O O . LYS A 1 90 ? -7.234 8.016 8.926 1.00 84.75 90 LYS A O 1
ATOM 732 N N . THR A 1 91 ? -7.394 7.262 6.813 1.00 81.38 91 THR A N 1
ATOM 733 C CA . THR A 1 91 ? -8.524 8.115 6.421 1.00 81.38 91 THR A CA 1
ATOM 734 C C . THR A 1 91 ? -9.882 7.502 6.780 1.00 81.38 91 THR A C 1
ATOM 736 O O . THR A 1 91 ? -10.913 8.066 6.426 1.00 81.38 91 THR A O 1
ATOM 739 N N . SER A 1 92 ? -9.900 6.365 7.492 1.00 79.12 92 SER A N 1
ATOM 740 C CA . SER A 1 92 ? -11.101 5.623 7.905 1.00 79.12 92 SER A CA 1
ATOM 741 C C . SER A 1 92 ? -12.004 5.167 6.749 1.00 79.12 92 SER A C 1
ATOM 743 O O . SER A 1 92 ? -13.195 4.940 6.940 1.00 79.12 92 SER A O 1
ATOM 745 N N . GLN A 1 93 ? -11.453 4.992 5.545 1.00 81.44 93 GLN A N 1
ATOM 746 C CA . GLN A 1 93 ? -12.201 4.609 4.339 1.00 81.44 93 GLN A CA 1
ATOM 747 C C . GLN A 1 93 ? -12.117 3.107 4.078 1.00 81.44 93 GLN A C 1
ATOM 749 O O . GLN A 1 93 ? -11.483 2.634 3.129 1.00 81.44 93 GLN A O 1
ATOM 754 N N . LEU A 1 94 ? -12.767 2.349 4.948 1.00 83.06 94 LEU A N 1
ATOM 755 C CA . LEU A 1 94 ? -12.637 0.897 5.048 1.00 83.06 94 LEU A CA 1
ATOM 756 C C . LEU A 1 94 ? -13.385 0.147 3.939 1.00 83.06 94 LEU A C 1
ATOM 758 O O . LEU A 1 94 ? -12.948 -0.917 3.507 1.00 83.06 94 LEU A O 1
ATOM 762 N N . GLU A 1 95 ? -14.462 0.727 3.412 1.00 83.31 95 GLU A N 1
ATOM 763 C CA . GLU A 1 95 ? -15.235 0.207 2.273 1.00 83.31 95 GLU A CA 1
ATOM 764 C C . GLU A 1 95 ? -14.340 0.059 1.037 1.00 83.31 95 GLU A C 1
ATOM 766 O O . GLU A 1 95 ? -14.440 -0.890 0.259 1.00 83.31 95 GLU A O 1
ATOM 771 N N . SER A 1 96 ? -13.397 0.986 0.899 1.00 85.06 96 SER A N 1
ATOM 772 C CA . SER A 1 96 ? -12.440 1.043 -0.202 1.00 85.06 96 SER A CA 1
ATOM 773 C C . SER A 1 96 ? -11.372 -0.044 -0.096 1.00 85.06 96 SER A C 1
ATOM 775 O O . SER A 1 96 ? -10.854 -0.493 -1.117 1.00 85.06 96 SER A O 1
ATOM 777 N N . ILE A 1 97 ? -11.048 -0.487 1.126 1.00 87.19 97 ILE A N 1
ATOM 778 C CA . ILE A 1 97 ? -10.036 -1.523 1.377 1.00 87.19 97 ILE A CA 1
ATOM 779 C C . ILE A 1 97 ? -10.478 -2.854 0.767 1.00 87.19 97 ILE A C 1
ATOM 781 O O . ILE A 1 97 ? -9.669 -3.518 0.121 1.00 87.19 97 ILE A O 1
ATOM 785 N N . ALA A 1 98 ? -11.763 -3.200 0.875 1.00 85.44 98 ALA A N 1
ATOM 786 C CA . ALA A 1 98 ? -12.311 -4.403 0.251 1.00 85.44 98 ALA A CA 1
ATOM 787 C C . ALA A 1 98 ? -12.161 -4.367 -1.280 1.00 85.44 98 ALA A C 1
ATOM 789 O O . ALA A 1 98 ? -11.735 -5.346 -1.890 1.00 85.44 98 ALA A O 1
ATOM 790 N N . SER A 1 99 ? -12.418 -3.215 -1.913 1.00 86.69 99 SER A N 1
ATOM 791 C CA . SER A 1 99 ? -12.191 -3.050 -3.355 1.00 86.69 99 SER A CA 1
ATOM 792 C C . SER A 1 99 ? -10.714 -3.180 -3.732 1.00 86.69 99 SER A C 1
ATOM 794 O O . SER A 1 99 ? -10.409 -3.706 -4.802 1.00 86.69 99 SER A O 1
ATOM 796 N N . VAL A 1 100 ? -9.803 -2.695 -2.882 1.00 86.75 100 VAL A N 1
ATOM 797 C CA . VAL A 1 100 ? -8.356 -2.813 -3.106 1.00 86.75 100 VAL A CA 1
ATOM 798 C C . VAL A 1 100 ? -7.912 -4.267 -3.017 1.00 86.75 100 VAL A C 1
ATOM 800 O O . VAL A 1 100 ? -7.164 -4.712 -3.881 1.00 86.75 100 VAL A O 1
ATOM 803 N N . LEU A 1 101 ? -8.410 -5.013 -2.031 1.00 85.44 101 LEU A N 1
ATOM 804 C CA . LEU A 1 101 ? -8.134 -6.440 -1.874 1.00 85.44 101 LEU A CA 1
ATOM 805 C C . LEU A 1 101 ? -8.697 -7.274 -3.024 1.00 85.44 101 LEU A C 1
ATOM 807 O O . LEU A 1 101 ? -7.990 -8.116 -3.556 1.00 85.44 101 LEU A O 1
ATOM 811 N N . ASN A 1 102 ? -9.917 -6.996 -3.483 1.00 85.25 102 ASN A N 1
ATOM 812 C CA . ASN A 1 102 ? -10.477 -7.696 -4.643 1.00 85.25 102 ASN A CA 1
ATOM 813 C C . ASN A 1 102 ? -9.654 -7.432 -5.914 1.00 85.25 102 ASN A C 1
ATOM 815 O O . ASN A 1 102 ? -9.460 -8.325 -6.738 1.00 85.25 102 ASN A O 1
ATOM 819 N N . HIS A 1 103 ? -9.143 -6.207 -6.084 1.00 83.38 103 HIS A N 1
ATOM 820 C CA . HIS A 1 103 ? -8.215 -5.905 -7.172 1.00 83.38 103 HIS A CA 1
ATOM 821 C C . HIS A 1 103 ? -6.884 -6.644 -6.987 1.00 83.38 103 HIS A C 1
ATOM 823 O O . HIS A 1 103 ? -6.330 -7.129 -7.964 1.00 83.38 103 HIS A O 1
ATOM 829 N N . LEU A 1 104 ? -6.373 -6.751 -5.761 1.00 82.94 104 LEU A N 1
ATOM 830 C CA . LEU A 1 104 ? -5.179 -7.531 -5.431 1.00 82.94 104 LEU A CA 1
ATOM 831 C C . LEU A 1 104 ? -5.355 -8.993 -5.876 1.00 82.94 104 LEU A C 1
ATOM 833 O O . LEU A 1 104 ? -4.641 -9.461 -6.753 1.00 82.94 104 LEU A O 1
ATOM 837 N N . GLU A 1 105 ? -6.407 -9.653 -5.386 1.00 80.19 105 GLU A N 1
ATOM 838 C CA . GLU A 1 105 ? -6.722 -11.057 -5.680 1.00 80.19 105 GLU A CA 1
ATOM 839 C C . GLU A 1 105 ? -6.946 -11.313 -7.184 1.00 80.19 105 GLU A C 1
ATOM 841 O O . GLU A 1 105 ? -6.583 -12.369 -7.695 1.00 80.19 105 GLU A O 1
ATOM 846 N N . SER A 1 106 ? -7.526 -10.354 -7.917 1.00 76.69 106 SER A N 1
ATOM 847 C CA . SER A 1 106 ? -7.818 -10.508 -9.354 1.00 76.69 106 SER A CA 1
ATOM 848 C C . SER A 1 106 ? -6.679 -10.099 -10.288 1.00 76.69 106 SER A C 1
ATOM 850 O O . SER A 1 106 ? -6.609 -10.588 -11.417 1.00 76.69 106 SER A O 1
ATOM 852 N N . SER A 1 107 ? -5.810 -9.179 -9.864 1.00 68.06 107 SER A N 1
ATOM 853 C CA . SER A 1 107 ? -4.737 -8.639 -10.708 1.00 68.06 107 SER A CA 1
ATOM 854 C C . SER A 1 107 ? -3.414 -9.382 -10.561 1.00 68.06 107 SER A C 1
ATOM 856 O O . SER A 1 107 ? -2.532 -9.218 -11.409 1.00 68.06 107 SER A O 1
ATOM 858 N N . GLU A 1 108 ? -3.253 -10.194 -9.516 1.00 61.41 108 GLU A N 1
ATOM 859 C CA . GLU A 1 108 ? -1.935 -10.688 -9.148 1.00 61.41 108 GLU A CA 1
ATOM 860 C C . GLU A 1 108 ? -1.549 -12.024 -9.780 1.00 61.41 108 GLU A C 1
ATOM 862 O O . GLU A 1 108 ? -2.217 -13.048 -9.685 1.00 61.41 108 GLU A O 1
ATOM 867 N N . LYS A 1 109 ? -0.351 -11.993 -10.371 1.00 66.12 109 LYS A N 1
ATOM 868 C CA . LYS A 1 109 ? 0.504 -13.150 -10.661 1.00 66.12 109 LYS A CA 1
ATOM 869 C C . LYS A 1 109 ? 1.316 -13.576 -9.423 1.00 66.12 109 LYS A C 1
ATOM 871 O O . LYS A 1 109 ? 2.285 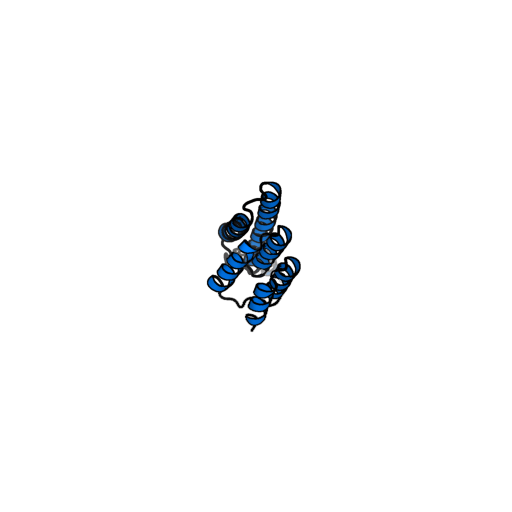-14.318 -9.571 1.00 66.12 109 LYS A O 1
ATOM 876 N N . PHE A 1 110 ? 1.021 -13.018 -8.247 1.00 70.56 110 PHE A N 1
ATOM 877 C CA . PHE A 1 110 ? 1.794 -13.190 -7.021 1.00 70.56 110 PHE A CA 1
ATOM 878 C C . PHE A 1 110 ? 0.893 -13.445 -5.813 1.00 70.56 110 PHE A C 1
ATOM 880 O O . PHE A 1 110 ? -0.249 -13.007 -5.782 1.00 70.56 110 PHE A O 1
ATOM 887 N N . ASP A 1 111 ? 1.413 -14.189 -4.837 1.00 69.88 111 ASP A N 1
ATOM 888 C CA . ASP A 1 111 ? 0.670 -14.510 -3.622 1.00 69.88 111 ASP A CA 1
ATOM 889 C C . ASP A 1 111 ? 0.549 -13.272 -2.731 1.00 69.88 111 ASP A C 1
ATOM 891 O O . ASP A 1 111 ? 1.531 -12.554 -2.499 1.00 69.88 111 ASP A O 1
ATOM 895 N N . THR A 1 112 ? -0.650 -13.045 -2.191 1.00 74.81 112 THR A N 1
ATOM 896 C CA . THR A 1 112 ? -0.914 -11.923 -1.291 1.00 74.81 112 THR A CA 1
ATOM 897 C C . THR A 1 112 ? -0.049 -12.054 -0.035 1.00 74.81 112 THR A C 1
ATOM 899 O O . THR A 1 112 ? -0.224 -13.001 0.735 1.00 7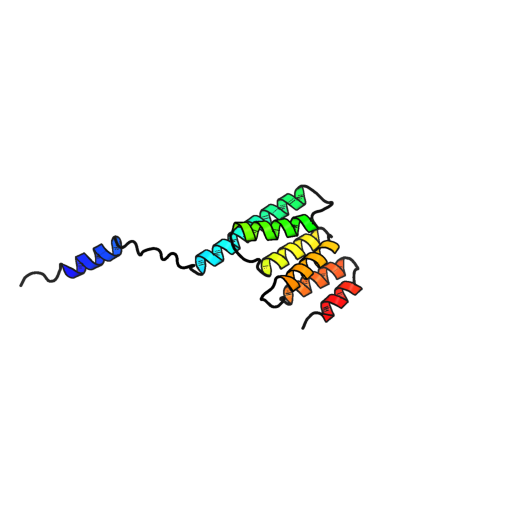4.81 112 THR A O 1
ATOM 902 N N . PRO A 1 113 ? 0.882 -11.122 0.227 1.00 81.38 113 PRO A N 1
ATOM 903 C CA . PRO A 1 113 ? 1.783 -11.258 1.358 1.00 81.38 113 PRO A CA 1
ATOM 904 C C . PRO A 1 113 ? 1.032 -11.067 2.679 1.00 81.38 113 PRO A C 1
ATOM 906 O O . PRO A 1 113 ? 0.315 -10.081 2.860 1.00 81.38 113 PRO A O 1
ATOM 909 N N . GLU A 1 114 ? 1.300 -11.940 3.651 1.00 85.62 114 GLU A N 1
ATOM 910 C CA . GLU A 1 114 ? 0.689 -11.941 4.994 1.00 85.62 114 GLU A CA 1
ATOM 911 C C . GLU A 1 114 ? 0.748 -10.563 5.677 1.00 85.62 114 GLU A C 1
ATOM 913 O O . GLU A 1 114 ? -0.186 -10.134 6.352 1.00 85.62 114 GLU A O 1
ATOM 918 N N . SER A 1 115 ? 1.825 -9.806 5.439 1.00 85.44 115 SER A N 1
ATOM 919 C CA . SER A 1 115 ? 1.988 -8.455 5.989 1.00 85.44 115 SER A CA 1
ATOM 920 C C . SER A 1 115 ? 0.883 -7.470 5.585 1.00 85.44 115 SER A C 1
ATOM 922 O O . SER A 1 115 ? 0.597 -6.550 6.350 1.00 85.44 115 SER A O 1
ATOM 924 N N . ILE A 1 116 ? 0.271 -7.644 4.407 1.00 87.44 116 ILE A N 1
ATOM 925 C CA . ILE A 1 116 ? -0.855 -6.822 3.947 1.00 87.44 116 ILE A CA 1
ATOM 926 C C . ILE A 1 116 ? -2.126 -7.241 4.677 1.00 87.44 116 ILE A C 1
ATOM 928 O O . ILE A 1 116 ? -2.807 -6.385 5.233 1.00 87.44 116 ILE A O 1
ATOM 932 N N . LEU A 1 117 ? -2.405 -8.546 4.728 1.00 88.44 117 LEU A N 1
ATOM 933 C CA . LEU A 1 117 ? -3.580 -9.096 5.409 1.00 88.44 117 LEU A CA 1
ATOM 934 C C . LEU A 1 117 ? -3.582 -8.703 6.890 1.00 88.44 117 LEU A C 1
ATOM 936 O O . LEU A 1 117 ? -4.587 -8.214 7.399 1.00 88.44 117 LEU A O 1
ATOM 940 N N . ARG A 1 118 ? -2.422 -8.781 7.551 1.00 89.62 118 ARG A N 1
ATOM 941 C CA . ARG A 1 118 ? -2.228 -8.296 8.921 1.00 89.62 118 ARG A CA 1
ATOM 942 C C . ARG A 1 118 ? -2.591 -6.818 9.073 1.00 89.62 118 ARG A C 1
ATOM 944 O O . ARG A 1 118 ? -3.336 -6.471 9.986 1.00 89.62 118 ARG A O 1
ATOM 951 N N . ASP A 1 119 ? -2.068 -5.946 8.208 1.00 89.75 119 ASP A N 1
ATOM 952 C CA . ASP A 1 119 ? -2.348 -4.504 8.268 1.00 89.75 119 ASP A CA 1
ATOM 953 C C . ASP A 1 119 ? -3.855 -4.220 8.071 1.00 89.75 119 ASP A C 1
ATOM 955 O O . ASP A 1 119 ? -4.403 -3.336 8.732 1.00 89.75 119 ASP A O 1
ATOM 959 N N . VAL A 1 120 ? -4.540 -4.998 7.225 1.00 90.50 120 VAL A N 1
ATOM 960 C CA . VAL A 1 120 ? -5.994 -4.901 7.024 1.00 90.50 120 VAL A CA 1
ATOM 961 C C . VAL A 1 120 ? -6.781 -5.373 8.252 1.00 90.50 120 VAL A C 1
ATOM 963 O O . VAL A 1 120 ? -7.698 -4.679 8.685 1.00 90.50 120 VAL A O 1
ATOM 966 N N . ILE A 1 121 ? -6.412 -6.512 8.847 1.00 90.88 121 ILE A N 1
ATOM 967 C CA . ILE A 1 121 ? -7.038 -7.029 10.077 1.00 90.88 121 ILE A CA 1
ATOM 968 C C . ILE A 1 121 ? -6.949 -5.986 11.193 1.00 90.88 121 ILE A C 1
ATOM 970 O O . ILE A 1 121 ? -7.940 -5.724 11.873 1.00 90.88 121 ILE A O 1
ATOM 974 N N . PHE A 1 122 ? -5.789 -5.338 11.351 1.00 90.81 122 PHE A N 1
ATOM 975 C CA . PHE A 1 122 ? -5.647 -4.243 12.310 1.00 90.81 122 PHE A CA 1
ATOM 976 C C . PHE A 1 122 ? -6.569 -3.070 11.987 1.00 90.81 122 PHE A C 1
ATOM 978 O O . PHE A 1 122 ? -7.232 -2.570 12.892 1.00 90.81 122 PHE A O 1
ATOM 985 N N . ALA A 1 123 ? -6.640 -2.641 10.724 1.00 89.88 123 ALA A N 1
ATOM 986 C CA . ALA A 1 123 ? -7.512 -1.540 10.318 1.00 89.88 123 ALA A CA 1
ATOM 987 C C . ALA A 1 123 ? -8.990 -1.825 10.642 1.00 89.88 123 ALA A C 1
ATOM 989 O O . ALA A 1 123 ? -9.655 -0.996 11.265 1.00 89.88 123 ALA A O 1
ATOM 990 N N . TYR A 1 124 ? -9.486 -3.019 10.301 1.00 90.38 124 TYR A N 1
ATOM 991 C CA . TYR A 1 124 ? -10.854 -3.423 10.627 1.00 90.38 124 TYR A CA 1
ATOM 992 C C . TYR A 1 124 ? -11.080 -3.558 12.136 1.00 90.38 124 TYR A C 1
ATOM 994 O O . TYR A 1 124 ? -12.094 -3.073 12.642 1.00 90.38 124 TYR A O 1
ATOM 1002 N N . GLY A 1 125 ? -10.115 -4.108 12.876 1.00 88.50 125 GLY A N 1
ATOM 1003 C CA . GLY A 1 125 ? -10.170 -4.194 14.336 1.00 88.50 125 GLY A CA 1
ATOM 1004 C C . GLY A 1 125 ? -10.295 -2.824 15.011 1.00 88.50 125 GLY A C 1
ATOM 1005 O O . GLY A 1 125 ? -11.172 -2.639 15.852 1.00 88.50 125 GLY A O 1
ATOM 1006 N N . PHE A 1 126 ? -9.494 -1.835 14.595 1.00 87.50 126 PHE A N 1
ATOM 1007 C CA . PHE A 1 126 ? -9.573 -0.464 15.125 1.00 87.50 126 PHE A CA 1
ATOM 1008 C C . PHE A 1 126 ? -10.912 0.220 14.839 1.00 87.50 126 PHE A C 1
ATOM 1010 O O . PHE A 1 126 ? -11.348 1.067 15.612 1.00 87.50 126 PHE A O 1
ATOM 1017 N N . SER A 1 127 ? -11.571 -0.157 13.747 1.00 85.56 127 SER A N 1
ATOM 1018 C CA . SER A 1 127 ? -12.872 0.388 13.357 1.00 85.56 127 SER A CA 1
ATOM 1019 C C . SER A 1 127 ? -14.085 -0.324 13.962 1.00 85.56 127 SER A C 1
ATOM 1021 O O . SER A 1 127 ? -15.215 0.085 13.714 1.00 85.56 127 SER A O 1
ATOM 1023 N N . GLY A 1 128 ? -13.874 -1.411 14.712 1.00 86.81 128 GLY A N 1
ATOM 1024 C CA . GLY A 1 128 ? -14.956 -2.236 15.258 1.00 86.81 128 GLY A CA 1
ATOM 1025 C C . GLY A 1 128 ? -15.586 -3.224 14.265 1.00 86.81 128 GLY A C 1
ATOM 1026 O O . GLY A 1 128 ? -16.522 -3.930 14.632 1.00 86.81 128 GLY A O 1
ATOM 1027 N N . ARG A 1 129 ? -15.064 -3.348 13.036 1.00 87.44 129 ARG A N 1
ATOM 1028 C CA . ARG A 1 129 ? -15.521 -4.314 12.013 1.00 87.44 129 ARG A CA 1
ATOM 1029 C C . ARG A 1 129 ? -14.896 -5.695 12.235 1.00 87.44 129 ARG A C 1
ATOM 1031 O O . ARG A 1 129 ? -14.134 -6.206 11.418 1.00 87.44 129 ARG A O 1
ATOM 1038 N N . ILE A 1 130 ? -15.192 -6.288 13.389 1.00 89.56 130 ILE A N 1
ATOM 1039 C CA . IL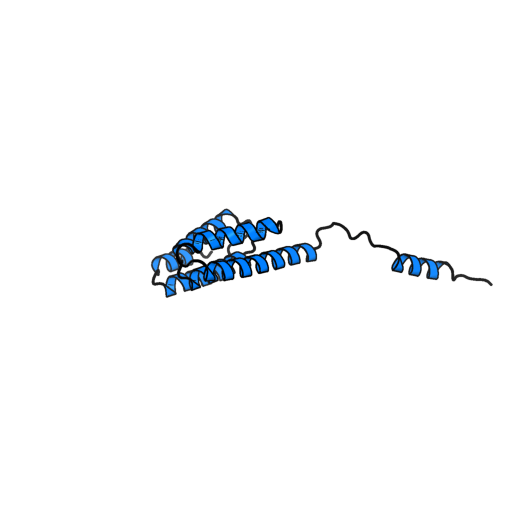E A 1 130 ? -14.548 -7.521 13.868 1.00 89.56 130 ILE A CA 1
ATOM 1040 C C . ILE A 1 130 ? -14.849 -8.712 12.947 1.00 89.56 130 ILE A C 1
ATOM 1042 O O . ILE A 1 130 ? -13.950 -9.494 12.650 1.00 89.56 130 ILE A O 1
ATOM 1046 N N . GLU A 1 131 ? -16.081 -8.835 12.450 1.00 89.75 131 GLU A N 1
ATOM 1047 C CA . GLU A 1 131 ? -16.489 -9.944 11.573 1.00 89.75 131 GLU A CA 1
ATOM 1048 C C . GLU A 1 131 ? -15.674 -9.988 10.272 1.00 89.75 131 GLU A C 1
ATOM 1050 O O . GLU A 1 131 ? -15.233 -11.049 9.834 1.00 89.75 131 GLU A O 1
ATOM 1055 N N . GLU A 1 132 ? -15.395 -8.825 9.687 1.00 88.62 132 GLU A N 1
ATOM 1056 C CA . GLU A 1 132 ? -14.586 -8.719 8.471 1.00 88.62 132 GLU A CA 1
ATOM 1057 C C . GLU A 1 132 ? -13.112 -8.999 8.729 1.00 88.62 132 GLU A C 1
ATOM 1059 O O . GLU A 1 132 ? -12.460 -9.667 7.925 1.00 88.62 132 GLU A O 1
ATOM 1064 N N . ALA A 1 133 ? -12.597 -8.554 9.877 1.00 89.25 133 ALA A N 1
ATOM 1065 C CA . ALA A 1 133 ? -11.250 -8.897 10.312 1.00 89.25 133 ALA A CA 1
ATOM 1066 C C . ALA A 1 133 ? -11.086 -10.421 10.458 1.00 89.25 133 ALA A C 1
ATOM 1068 O O . ALA A 1 133 ? -10.087 -10.982 10.007 1.00 89.25 133 ALA A O 1
ATOM 1069 N N . ILE A 1 134 ? -12.087 -11.100 11.028 1.00 90.19 134 ILE A N 1
ATOM 1070 C CA . ILE A 1 134 ? -12.110 -12.561 11.172 1.00 90.19 134 ILE A CA 1
ATOM 1071 C C . ILE A 1 134 ? -12.178 -13.245 9.802 1.00 90.19 134 ILE A C 1
ATOM 1073 O O . ILE A 1 134 ? -11.430 -14.187 9.550 1.00 90.19 134 ILE A O 1
ATOM 1077 N N . ASN A 1 135 ? -13.027 -12.760 8.893 1.00 90.00 135 ASN A N 1
ATOM 1078 C CA . ASN A 1 135 ? -13.131 -13.321 7.546 1.00 90.00 135 ASN A CA 1
ATOM 1079 C C . ASN A 1 135 ? -11.789 -13.249 6.793 1.00 90.00 135 ASN A C 1
ATOM 1081 O O . ASN A 1 135 ? -11.379 -14.203 6.139 1.00 90.00 135 ASN A O 1
ATOM 1085 N N . ILE A 1 136 ? -11.060 -12.139 6.939 1.00 88.31 136 ILE A N 1
ATOM 1086 C CA . ILE A 1 136 ? -9.728 -11.983 6.340 1.00 88.31 136 ILE A CA 1
ATOM 1087 C C . ILE A 1 136 ? -8.696 -12.879 7.018 1.00 88.31 136 ILE A C 1
ATOM 1089 O O . ILE A 1 136 ? -7.843 -13.433 6.332 1.00 88.31 136 ILE A O 1
ATOM 1093 N N . PHE A 1 137 ? -8.781 -13.068 8.335 1.00 87.81 137 PHE A N 1
ATOM 1094 C CA . PHE A 1 137 ? -7.907 -13.996 9.048 1.00 87.81 137 PHE A CA 1
ATOM 1095 C C . PHE A 1 137 ? -8.030 -15.429 8.509 1.00 87.81 137 PHE A C 1
ATOM 1097 O O . PHE A 1 137 ? -7.016 -16.081 8.290 1.00 87.81 137 PHE A O 1
ATOM 1104 N N . PHE A 1 138 ? -9.246 -15.890 8.206 1.00 86.75 138 PHE A N 1
ATOM 1105 C CA . PHE A 1 138 ? -9.468 -17.213 7.608 1.00 86.75 138 PHE A CA 1
ATOM 1106 C C . PHE A 1 138 ? -9.049 -17.329 6.137 1.00 86.75 138 PHE A C 1
ATOM 1108 O O . PHE A 1 138 ? -8.922 -18.442 5.634 1.00 86.75 138 PHE A O 1
ATOM 1115 N N . LYS A 1 139 ? -8.834 -16.206 5.441 1.00 80.81 139 LYS A N 1
ATOM 1116 C CA . LYS A 1 139 ? -8.272 -16.192 4.083 1.00 80.81 139 LYS A CA 1
ATOM 1117 C C . LYS A 1 139 ? -6.747 -16.336 4.060 1.00 80.81 139 LYS A C 1
ATOM 1119 O O . LYS A 1 139 ? -6.197 -16.536 2.979 1.00 80.81 139 LYS A O 1
ATOM 1124 N N . ILE A 1 140 ? -6.062 -16.193 5.198 1.00 78.12 140 ILE A N 1
ATOM 1125 C CA . ILE A 1 140 ? -4.611 -16.397 5.271 1.00 78.12 140 ILE A CA 1
ATOM 1126 C C . ILE A 1 140 ? -4.338 -17.902 5.069 1.00 78.12 140 ILE A C 1
ATOM 1128 O O . ILE A 1 140 ? -4.907 -18.698 5.820 1.00 78.12 140 ILE A O 1
ATOM 1132 N N . PRO A 1 141 ? -3.537 -18.292 4.059 1.00 66.19 141 PRO A N 1
ATOM 1133 C CA . PRO A 1 141 ? -3.206 -19.693 3.796 1.00 66.19 141 PRO A CA 1
ATOM 1134 C C . PRO A 1 141 ? -2.309 -20.319 4.872 1.00 66.19 141 PRO A C 1
ATOM 1136 O O . PRO A 1 141 ? -1.542 -19.577 5.530 1.00 66.19 141 PRO A O 1
#

Foldseek 3Di:
DDDPPPVVVVVVVCVVPPPVPPPPPPDVVLLVVLLVQLLVQLVVQLVVLVVPDLPDVLVSSVVSSVVSCVVSVHDRDLVSLLVSLLSCLVSLVLVSNVVSVVCVVVVDPDDNDVVSLVSNLVSCVVVVVNVVSVVSVVVPD

Radius of gyration: 24.05 Å; chains: 1; bounding box: 82×38×47 Å

Secondary structure (DSSP, 8-state):
-----HHHHHHHHHHHH-------S--HHHHHHHHHHHHHHHHHHHHHHHHH-SSSHHHHHHHHHHHHHHHTT-PPPHHHHHHHHHHHHHTT-HHHHHHHHHHHHHH-SSPPPHHHHHHHHHHHHHTT-HHHHHHHHHT--

Sequence (141 aa):
MARSSSWHRMSNFMRKYRKIPHSSFKTKWNESLKHKYAMEELRTGLVVADSISSENNGGAAMRTLVSSFRLHNCEPTPQAYRFVIKTLAKTSQLESIASVLNHLESSEKFDTPESILRDVIFAYGFSGRIEEAINIFFKIP

Organism: Noccaea caerulescens (NCBI:txid107243)

pLDDT: mean 78.55, std 13.4, range [43.0, 93.38]

=== Feature glossary ===
A reading guide for the features in this record.

Start from the sequence.

  · Sequence gives the chain of amino acids in standard one-letter code (A=alanine, C=cysteine, …, Y=tyrosine), read N→C. It is the only feature that is directly encoded by the gene; all structural features are derived from the folded form of this sequence.

Fold it, and you get atomic coordinates and the backbone conformation that goes with them.

  · Structure coordinates are given as an mmCIF _atom_site loop: one row per atom with element, residue name, chain id, sequence number, and x/y/z position in Å. Only the four main-chain atoms per residue are included here; side chains are omitted to keep the record compact.

  · Backbone dihedral angles. Every residue except chain termini has a φ (preceding-C → N → Cα → C) and a ψ (N → Cα → C → next-N). They are reported in degrees following the IUPAC sign convention. Secondary structure is essentially a statement about which (φ, ψ) basin each residue occupies.

  · Eight-state secondary structure (DSSP): H is the canonical α-helix, G the tighter 3₁₀-helix, I the wider π-helix; E/B are β-structure, T and S are turns and bends, and '-' is everything else. DSSP derives these from the pattern of main-chain N–H···O=C hydrogen bonds, not from the sequence.

  · SS3 is a coarse helix/strand/coil call (letters a/b/c) made by the P-SEA algorithm from inter-Cα distances and dihedrals. It is less detailed than DSSP but needs only Cα positions.

Summarize the fold with a handful of shape descriptors and a per-residue structural alphabet.

  · Radius of gyration (Rg) is the root-mean-square distance of Cα atoms from their centroid — a single number for overall size and compactness. A globular domain of N residues has Rg ≈ 2.2·N^0.38 Å; an extended or disordered chain has a much larger Rg. The Cα contact count is the number of residue pairs whose Cα atoms are within 8 Å and are more than four positions apart in sequence — a standard proxy for tertiary packing density. The bounding box is the smallest axis-aligned box enclosing all Cα atoms.

  · 3Di is Foldseek's structural alphabet. Each residue is assigned one of twenty discrete states based on how its Cα sits relative to its spatial (not sequential) neighbors. Aligning 3Di strings finds structural homologs roughly as well as full 3D superposition, but orders of magnitude faster.

  · Solvent-accessible surface area (SASA) is the area in Å² traced out by the centre of a 1.4 Å probe sphere (a water molecule) rolled over the protein's van der Waals surface (Shrake–Rupley / Lee–Richards construction). Buried residues have near-zero SASA; fully exposed residues can exceed 200 Å². The total SASA scales roughly with the number of surface residues.

Ask how reliable the model is.

  · For AlphaFold models, the B-factor field carries pLDDT — the model's own estimate of local accuracy on a 0–100 scale. Regions with pLDDT<50 should be treated as essentially unmodeled; they often correspond to intrinsically disordered segments.

  · For experimental (PDB) structures, the B-factor (temperature factor) quantifies the positional spread of each atom in the crystal — a combination of thermal vibration and static disorder — in units of Å². High B-factors mark flexible loops or poorly resolved regions; low B-factors mark the rigid, well-ordered core.

  · Predicted Aligned Error (PAE) is an AlphaFold confidence matrix: entry (i, j) is the expected error in the position of residue j, in ångströms, when the prediction is superimposed on the true structure at residue i. Low PAE within a block of residues means that block is internally rigid and well-predicted; high PAE between two blocks means their relative placement is uncertain even if each block individually is confident.

Place it in context: what it resembles, what it is annotated as, and how it looks.

  · Structural nearest neighbors (via Foldseek easy-search vs the PDB). Reported per hit: target PDB id, E-value, and alignment TM-score. A TM-score above ~0.5 is the conventional threshold for 'same fold'.

  · Functional annotations link the protein to curated databases. InterPro entries identify conserved domains and families by matching the sequence against member-database signatures (Pfam, PROSITE, CDD, …). Gene Ontology (GO) terms describe molecular function, biological process, and cellular component in a controlled vocabulary. CATH places the structure in a hierarchical fold classification (Class/Architecture/Topology/Homologous-superfamily). The organism is the source species.

  · The contact map is a binary N×N matrix image: pixel (i, j) is dark where Cα_i and Cα_j are within 8 Å and |i−j|>4. Because the |i−j|>4 filter removes local helical contacts, off-diagonal stripes parallel to the main diagonal indicate parallel β-sheets; stripes perpendicular to it indicate antiparallel β-sheets. The Ramachandran plot scatters every residue's (φ, ψ) pair against the sterically allowed regions. The PAE heatmap renders the predicted-aligned-error matrix.

  · Six rendered views show the 3D structure from the faces of a cube — i.e. along ±x, ±y, ±z. Rendering representation is drawn randomly per protein from cartoon (secondary-structure ribbons), sticks (backbone bonds), or molecular surface; coloring is either N→C rainbow (blue at the N-terminus through red at the C-terminus) or one color per chain.